Protein AF-A0A1V3TP11-F1 (afdb_monomer_lite)

Sequence (84 aa):
MFSADPKDKEKGEEVLKQIIRVDHTNLDALGLLAFNFFEKEDYKMAATTWGMMLKIMPEDSPRRAIIERSMQSALASMKEEDKK

pLDDT: mean 90.61, std 10.77, range [44.75, 97.88]

Foldseek 3Di:
DDDPDPVVLVVLLVVLVVVCVVPVQPLVSLQSNLVSCVVVLVLVSNLVSLVSNLVNDDPPDPCNVVSVVSSVVSVVSVVVVVVD

Structure (mmCIF, N/CA/C/O backbone):
data_AF-A0A1V3TP11-F1
#
_entry.id   AF-A0A1V3TP11-F1
#
loop_
_atom_site.group_PDB
_atom_site.id
_atom_site.type_symbol
_atom_site.label_atom_id
_atom_site.label_alt_id
_atom_site.label_comp_id
_atom_site.label_asym_id
_atom_site.label_entity_id
_atom_site.label_seq_id
_atom_site.pdbx_PDB_ins_code
_atom_site.Cartn_x
_atom_site.Cartn_y
_atom_site.Cartn_z
_atom_site.occupancy
_atom_site.B_iso_or_equiv
_atom_site.auth_seq_id
_atom_site.auth_comp_id
_atom_site.auth_asym_id
_atom_site.auth_atom_id
_atom_site.pdbx_PDB_model_num
ATOM 1 N N . MET A 1 1 ? 1.036 13.450 -10.879 1.00 44.75 1 MET A N 1
ATOM 2 C CA . MET A 1 1 ? -0.372 13.852 -11.076 1.00 44.75 1 MET A CA 1
ATOM 3 C C . MET A 1 1 ? -1.245 12.804 -10.405 1.00 44.75 1 MET A C 1
ATOM 5 O O . MET A 1 1 ? -1.471 11.762 -10.998 1.00 44.75 1 MET A O 1
ATOM 9 N N . PHE A 1 2 ? -1.650 13.028 -9.155 1.00 53.41 2 PHE A N 1
ATOM 10 C CA . PHE A 1 2 ? -2.700 12.230 -8.518 1.00 53.41 2 PHE A CA 1
ATOM 11 C C . PHE A 1 2 ? -4.012 12.967 -8.791 1.00 53.41 2 PHE A C 1
ATOM 13 O O . PHE A 1 2 ? -4.173 14.098 -8.338 1.00 53.41 2 PHE A O 1
ATOM 20 N N . SER A 1 3 ? -4.88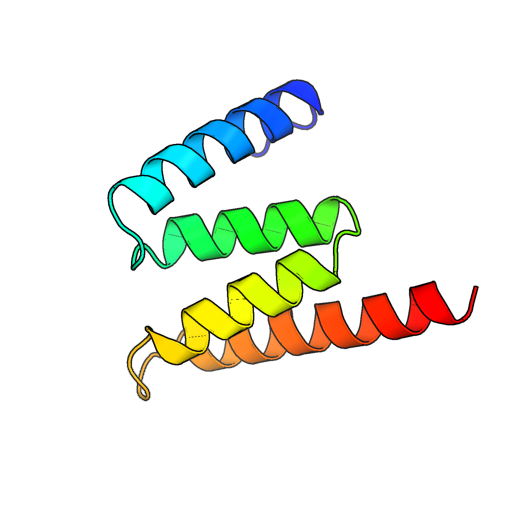2 12.400 -9.629 1.00 52.16 3 SER A N 1
ATOM 21 C CA . SER A 1 3 ? -6.213 12.972 -9.859 1.00 52.16 3 SER A CA 1
ATOM 22 C C . SER A 1 3 ? -7.041 12.822 -8.582 1.00 52.16 3 SER A C 1
ATOM 24 O O . SER A 1 3 ? -7.030 11.763 -7.954 1.00 52.16 3 SER A O 1
ATOM 26 N N . ALA A 1 4 ? -7.724 13.893 -8.178 1.00 60.09 4 ALA A N 1
ATOM 27 C CA . ALA A 1 4 ? -8.592 13.920 -7.002 1.00 60.09 4 ALA A CA 1
ATOM 28 C C . ALA A 1 4 ? -10.004 13.370 -7.289 1.00 60.09 4 ALA A C 1
ATOM 30 O O . ALA A 1 4 ? -10.828 13.334 -6.379 1.00 60.09 4 ALA A O 1
ATOM 31 N N . ASP A 1 5 ? -10.293 12.954 -8.530 1.00 72.25 5 ASP A N 1
ATOM 32 C CA . ASP A 1 5 ? -11.589 12.385 -8.902 1.00 72.25 5 ASP A CA 1
ATOM 33 C C . ASP A 1 5 ? -11.686 10.915 -8.437 1.00 72.25 5 ASP A C 1
ATOM 35 O O . ASP A 1 5 ? -10.878 10.078 -8.863 1.00 72.25 5 ASP A O 1
ATOM 39 N N . PRO A 1 6 ? -12.674 10.554 -7.595 1.00 67.62 6 PRO A N 1
ATOM 40 C CA . PRO A 1 6 ? -12.921 9.169 -7.194 1.00 67.62 6 PRO A CA 1
ATOM 41 C C . PRO A 1 6 ? -13.041 8.190 -8.373 1.00 67.62 6 PRO A C 1
ATOM 43 O O . PRO A 1 6 ? -12.579 7.053 -8.274 1.00 67.62 6 PRO A O 1
ATOM 46 N N . LYS A 1 7 ? -13.581 8.632 -9.518 1.00 74.44 7 LYS A N 1
ATOM 47 C CA . LYS A 1 7 ? -13.723 7.795 -10.723 1.00 74.44 7 LYS A CA 1
ATOM 48 C C . LYS A 1 7 ? -12.382 7.452 -11.361 1.00 74.44 7 LYS A C 1
ATOM 50 O O . LYS A 1 7 ? -12.236 6.381 -11.952 1.00 74.44 7 LYS A O 1
ATOM 55 N N . ASP A 1 8 ? -11.400 8.340 -11.251 1.00 76.50 8 ASP A N 1
ATOM 56 C CA . ASP A 1 8 ? -10.050 8.082 -11.750 1.00 76.50 8 ASP A CA 1
ATOM 57 C C . ASP A 1 8 ? -9.309 7.100 -10.838 1.00 76.50 8 ASP A C 1
ATOM 59 O O . ASP A 1 8 ? -8.568 6.248 -11.331 1.00 76.50 8 ASP A O 1
ATOM 63 N N . LYS A 1 9 ? -9.561 7.152 -9.522 1.00 77.38 9 LYS A N 1
ATOM 64 C CA . LYS A 1 9 ? -9.014 6.180 -8.561 1.00 77.38 9 LYS A CA 1
ATOM 65 C C . LYS A 1 9 ? -9.557 4.769 -8.797 1.00 77.38 9 LYS A C 1
ATOM 67 O O . LYS A 1 9 ? -8.787 3.813 -8.794 1.00 77.38 9 LYS A O 1
ATOM 72 N N . GLU A 1 10 ? -10.855 4.629 -9.065 1.00 83.56 10 GLU A N 1
ATOM 73 C CA . GLU A 1 10 ? -11.471 3.335 -9.403 1.00 83.56 10 GLU A CA 1
ATOM 74 C C . GLU A 1 10 ? -10.906 2.737 -10.696 1.00 83.56 10 GLU A C 1
ATOM 76 O O . GLU A 1 10 ? -10.520 1.568 -10.724 1.00 83.56 10 GLU A O 1
ATOM 81 N N . LYS A 1 11 ? -10.780 3.545 -11.755 1.00 86.62 11 LYS A N 1
ATOM 82 C CA . LYS A 1 11 ? -10.136 3.102 -13.002 1.00 86.62 11 LYS A CA 1
ATOM 83 C C . LYS A 1 11 ? -8.668 2.736 -12.785 1.00 86.62 11 LYS A C 1
ATOM 85 O O . LYS A 1 11 ? -8.199 1.751 -13.349 1.00 86.62 11 LYS A O 1
ATOM 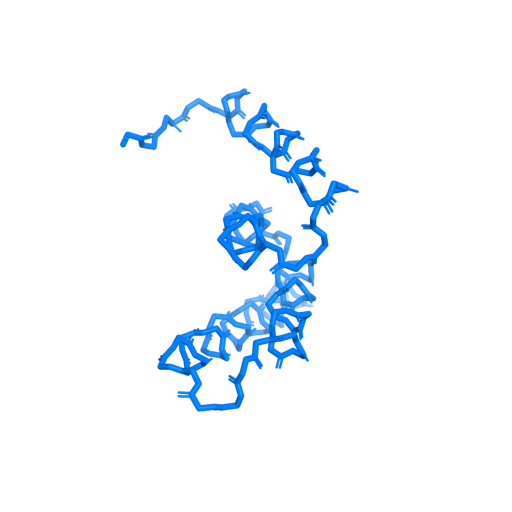90 N N . GLY A 1 12 ? -7.947 3.505 -11.969 1.00 88.44 12 GLY A N 1
ATOM 91 C CA . GLY A 1 12 ? -6.566 3.205 -11.597 1.00 88.44 12 GLY A CA 1
ATOM 92 C C . GLY A 1 12 ? -6.445 1.855 -10.893 1.00 88.44 12 GLY A C 1
ATOM 93 O O . GLY A 1 12 ? -5.586 1.052 -11.248 1.00 88.44 12 GLY A O 1
ATOM 94 N N . GLU A 1 13 ? -7.346 1.559 -9.958 1.00 91.88 13 GLU A N 1
ATOM 95 C CA . GLU A 1 13 ? -7.396 0.269 -9.270 1.00 91.88 13 GLU A CA 1
ATOM 96 C C . GLU A 1 13 ? -7.649 -0.905 -10.231 1.00 91.88 13 GLU A C 1
ATOM 98 O O . GLU A 1 13 ? -6.976 -1.933 -10.132 1.00 91.88 13 GLU A O 1
ATOM 103 N N . GLU A 1 14 ? -8.574 -0.754 -11.184 1.00 93.38 14 GLU A N 1
ATOM 104 C CA . GLU A 1 14 ? -8.844 -1.754 -12.230 1.00 93.38 14 GLU A CA 1
ATOM 105 C C . GLU A 1 14 ? -7.578 -2.048 -13.052 1.00 93.38 14 GLU A C 1
ATOM 107 O O . GLU A 1 14 ? -7.212 -3.210 -13.244 1.00 93.38 14 GLU A O 1
ATOM 112 N N . VAL A 1 15 ? -6.863 -1.002 -13.480 1.00 94.62 15 VAL A N 1
ATOM 113 C CA . VAL A 1 15 ? -5.605 -1.134 -14.234 1.00 94.62 15 VAL A CA 1
ATOM 114 C C . VAL A 1 15 ? -4.533 -1.839 -13.401 1.00 94.62 15 VAL A C 1
ATOM 116 O O . VAL A 1 15 ? -3.884 -2.762 -13.893 1.00 94.62 15 VAL A O 1
ATOM 119 N N . LEU A 1 16 ? -4.372 -1.470 -12.128 1.00 94.12 16 LEU A N 1
ATOM 120 C CA . LEU A 1 16 ? -3.422 -2.129 -11.225 1.00 94.12 16 LEU A CA 1
ATOM 121 C C . LEU A 1 16 ? -3.744 -3.618 -11.062 1.00 94.12 16 LEU A C 1
ATOM 123 O O . LEU A 1 16 ? -2.850 -4.459 -11.154 1.00 94.12 16 LEU A O 1
ATOM 127 N N . LYS A 1 17 ? -5.025 -3.964 -10.895 1.00 93.00 17 LYS A N 1
ATOM 128 C CA . LYS A 1 17 ? -5.483 -5.359 -10.825 1.00 93.00 17 LYS A CA 1
ATOM 129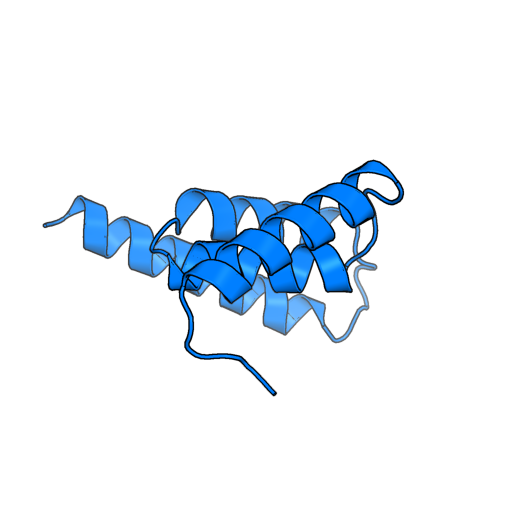 C C . LYS A 1 17 ? -5.188 -6.123 -12.116 1.00 93.00 17 LYS A C 1
ATOM 131 O O . LYS A 1 17 ? -4.798 -7.286 -12.043 1.00 93.00 17 LYS A O 1
ATOM 136 N N . GLN A 1 18 ? -5.344 -5.501 -13.284 1.00 95.38 18 GLN A N 1
ATOM 137 C CA . GLN A 1 18 ? -4.993 -6.121 -14.566 1.00 95.38 18 GLN A CA 1
ATOM 138 C C . GLN A 1 18 ? -3.488 -6.383 -14.682 1.00 95.38 18 GLN A C 1
ATOM 140 O O . GLN A 1 18 ? -3.105 -7.484 -15.071 1.00 95.38 18 GLN A O 1
ATOM 145 N N . ILE A 1 19 ? -2.644 -5.428 -14.279 1.00 95.31 19 ILE A N 1
ATOM 146 C CA . ILE A 1 19 ? -1.184 -5.610 -14.252 1.00 95.31 19 ILE A CA 1
ATOM 147 C C . ILE A 1 19 ? -0.816 -6.774 -13.331 1.00 95.31 19 ILE A C 1
ATOM 149 O O . ILE A 1 19 ? -0.100 -7.676 -13.750 1.00 95.31 19 ILE A O 1
ATOM 153 N N . ILE A 1 20 ? -1.366 -6.807 -12.114 1.00 94.50 20 ILE A N 1
ATOM 154 C CA . ILE A 1 20 ? -1.076 -7.859 -11.129 1.00 94.50 20 ILE A CA 1
ATOM 155 C C . ILE A 1 20 ? -1.550 -9.234 -11.610 1.00 94.50 20 ILE A C 1
ATOM 157 O O . ILE A 1 20 ? -0.924 -10.232 -11.278 1.00 94.50 20 ILE A O 1
ATOM 161 N N . ARG A 1 21 ? -2.635 -9.323 -12.391 1.00 94.31 21 ARG A N 1
ATOM 162 C CA . ARG A 1 21 ? -3.077 -10.593 -13.000 1.00 94.31 21 ARG A CA 1
ATOM 163 C C . ARG A 1 21 ? -2.075 -11.148 -14.011 1.00 94.31 21 ARG A C 1
ATOM 165 O O . ARG A 1 21 ? -2.031 -12.359 -14.191 1.00 94.31 21 ARG A O 1
ATOM 172 N N . VAL A 1 22 ? -1.331 -10.278 -14.689 1.00 96.12 22 VAL A N 1
ATOM 173 C CA . VAL A 1 22 ? -0.298 -10.671 -15.658 1.00 96.12 22 VAL A CA 1
ATOM 174 C C . VAL A 1 22 ? 1.032 -10.927 -14.950 1.00 96.12 22 VAL A C 1
ATOM 176 O O . VAL A 1 22 ? 1.716 -11.897 -15.261 1.00 96.12 22 VAL A O 1
ATOM 179 N N . ASP A 1 23 ? 1.376 -10.085 -13.978 1.00 93.88 23 ASP A N 1
ATOM 180 C CA . ASP A 1 23 ? 2.591 -10.177 -13.176 1.00 93.88 23 ASP A CA 1
ATOM 181 C C . ASP A 1 23 ? 2.262 -10.035 -11.684 1.00 93.88 23 ASP A C 1
ATOM 183 O O . ASP A 1 23 ? 2.208 -8.939 -11.119 1.00 93.88 23 ASP A O 1
ATOM 187 N N . HIS A 1 24 ? 2.089 -11.183 -11.026 1.00 90.88 24 HIS A N 1
ATOM 188 C CA . HIS A 1 24 ? 1.819 -11.267 -9.589 1.00 90.88 24 HIS A CA 1
ATOM 189 C C . HIS A 1 24 ? 2.989 -10.796 -8.709 1.00 90.88 24 HIS A C 1
ATOM 191 O O . HIS A 1 24 ? 2.825 -10.679 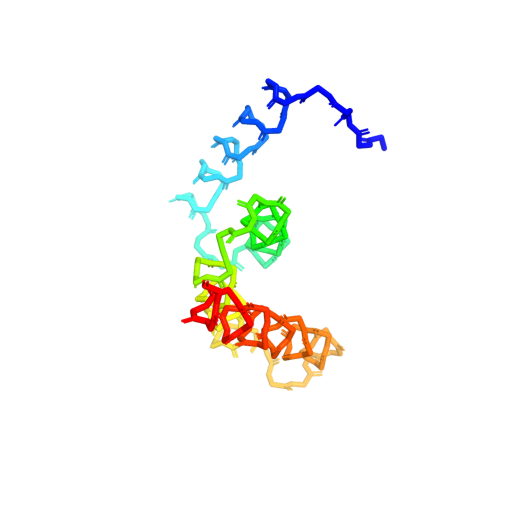-7.495 1.00 90.88 24 HIS A O 1
ATOM 197 N N . THR A 1 25 ? 4.160 -10.537 -9.294 1.00 93.75 25 THR A N 1
ATOM 198 C CA . THR A 1 25 ? 5.368 -10.095 -8.587 1.00 93.75 25 THR A CA 1
ATOM 199 C C . THR A 1 25 ? 5.685 -8.621 -8.806 1.00 93.75 25 THR A C 1
ATOM 201 O O . THR A 1 25 ? 6.671 -8.124 -8.259 1.00 93.75 25 THR A O 1
ATOM 204 N N . ASN A 1 26 ? 4.835 -7.894 -9.538 1.00 95.19 26 ASN A N 1
ATOM 205 C CA . ASN A 1 26 ? 5.022 -6.474 -9.797 1.00 95.19 26 ASN A CA 1
ATOM 206 C C . ASN A 1 26 ? 4.879 -5.64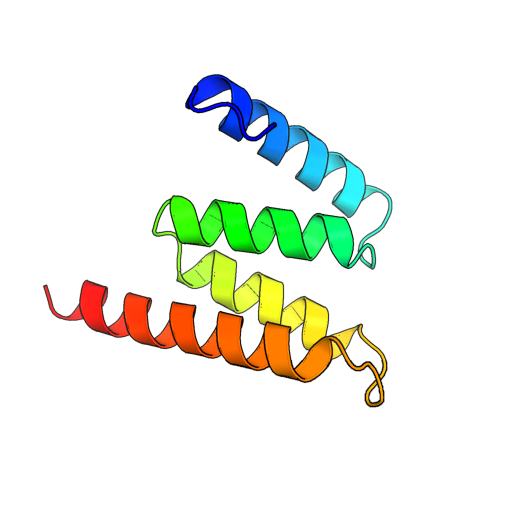9 -8.505 1.00 95.19 26 ASN A C 1
ATOM 208 O O . ASN A 1 26 ? 3.781 -5.248 -8.106 1.00 95.19 26 ASN A O 1
ATOM 212 N N . LEU A 1 27 ? 6.008 -5.396 -7.837 1.00 93.81 27 LEU A N 1
ATOM 213 C CA . LEU A 1 27 ? 6.049 -4.712 -6.543 1.00 93.81 27 LEU A CA 1
ATOM 214 C C . LEU A 1 27 ? 5.533 -3.268 -6.620 1.00 93.81 27 LEU A C 1
ATOM 216 O O . LEU A 1 27 ? 4.961 -2.784 -5.646 1.00 93.81 27 LEU A O 1
ATOM 220 N N . ASP A 1 28 ? 5.698 -2.585 -7.755 1.00 93.88 28 ASP A N 1
ATOM 221 C CA . ASP A 1 28 ? 5.203 -1.217 -7.922 1.00 93.88 28 ASP A CA 1
ATOM 222 C C . ASP A 1 28 ? 3.667 -1.203 -8.028 1.00 93.88 28 ASP A C 1
ATOM 224 O O . ASP A 1 28 ? 3.006 -0.422 -7.339 1.00 93.88 28 ASP A O 1
ATOM 228 N N . ALA A 1 29 ? 3.081 -2.117 -8.811 1.00 95.56 29 ALA A N 1
ATOM 229 C CA . ALA A 1 29 ? 1.629 -2.252 -8.922 1.00 95.56 29 ALA A CA 1
ATOM 230 C C . ALA A 1 29 ? 0.988 -2.696 -7.597 1.00 95.56 29 ALA A C 1
ATOM 232 O O . ALA A 1 29 ? -0.035 -2.144 -7.189 1.00 95.56 29 ALA A O 1
ATOM 233 N N . LEU A 1 30 ? 1.615 -3.644 -6.889 1.00 96.06 30 LEU A N 1
ATOM 234 C CA . LEU A 1 30 ? 1.187 -4.066 -5.552 1.00 96.06 30 LEU A CA 1
ATOM 235 C C . LEU A 1 30 ? 1.264 -2.913 -4.543 1.00 96.06 30 LEU A C 1
ATOM 237 O O . LEU A 1 30 ? 0.338 -2.731 -3.755 1.00 96.06 30 LEU A O 1
ATOM 241 N N . GLY A 1 31 ? 2.327 -2.106 -4.588 1.00 95.44 31 GLY A N 1
ATOM 242 C CA . GLY A 1 31 ? 2.496 -0.953 -3.705 1.00 95.44 31 GLY A CA 1
ATOM 243 C C . GLY A 1 31 ? 1.425 0.116 -3.920 1.00 95.44 31 GLY A C 1
ATOM 244 O O . GLY A 1 31 ? 0.830 0.594 -2.952 1.00 95.44 31 GLY A O 1
ATOM 245 N N . LEU A 1 32 ? 1.133 0.449 -5.180 1.00 95.38 32 LEU A N 1
ATOM 246 C CA . LEU A 1 32 ? 0.065 1.389 -5.532 1.00 95.38 32 LEU A CA 1
ATOM 247 C C . LEU A 1 32 ? -1.319 0.853 -5.150 1.00 95.38 32 LEU A C 1
ATOM 249 O O . LEU A 1 32 ? -2.148 1.611 -4.647 1.00 95.38 32 LEU A O 1
ATOM 253 N N . LEU A 1 33 ? -1.562 -0.448 -5.336 1.00 95.94 33 LEU A N 1
ATOM 254 C CA . LEU A 1 33 ? -2.823 -1.078 -4.950 1.00 95.94 33 LEU A CA 1
ATOM 255 C C . LEU A 1 33 ? -3.019 -1.049 -3.427 1.00 95.94 33 LEU A C 1
ATOM 257 O O . LEU A 1 33 ? -4.093 -0.678 -2.958 1.00 95.94 33 LEU A O 1
ATOM 261 N N . ALA A 1 34 ? -1.979 -1.384 -2.658 1.00 96.62 34 ALA A N 1
ATOM 262 C CA . ALA A 1 34 ? -2.010 -1.330 -1.198 1.00 96.62 34 ALA A CA 1
ATOM 263 C C . ALA A 1 34 ? -2.285 0.089 -0.684 1.00 96.62 34 ALA A C 1
ATOM 265 O O . ALA A 1 34 ? -3.087 0.276 0.229 1.00 96.62 34 ALA A O 1
ATOM 266 N N . PHE A 1 35 ? -1.655 1.090 -1.301 1.00 94.75 35 PHE A N 1
ATOM 267 C CA . PHE A 1 35 ? -1.892 2.491 -0.972 1.00 94.75 35 PHE A CA 1
ATOM 268 C C . PHE A 1 35 ? -3.333 2.915 -1.275 1.00 94.75 35 PHE A C 1
ATOM 270 O O . PHE A 1 35 ? -3.975 3.524 -0.426 1.00 94.75 35 PHE A O 1
ATOM 277 N N . ASN A 1 36 ? -3.876 2.537 -2.434 1.00 94.19 36 ASN A N 1
ATOM 278 C CA . ASN A 1 36 ? -5.272 2.816 -2.772 1.00 94.19 36 ASN A CA 1
ATOM 279 C C . ASN A 1 36 ? -6.253 2.152 -1.785 1.00 94.19 36 ASN A C 1
ATOM 281 O O . ASN A 1 36 ? -7.241 2.778 -1.415 1.00 94.19 36 ASN A O 1
ATOM 285 N N . PHE A 1 37 ? -5.978 0.930 -1.309 1.00 95.81 37 PHE A N 1
ATOM 286 C CA . PHE A 1 37 ? -6.776 0.322 -0.235 1.00 95.81 37 PHE A CA 1
ATOM 287 C C . PHE A 1 37 ? -6.693 1.123 1.066 1.00 95.81 37 PHE A C 1
ATOM 289 O O . PHE A 1 37 ? -7.721 1.394 1.678 1.00 95.81 37 PHE A O 1
ATOM 296 N N . PHE A 1 38 ? -5.495 1.565 1.453 1.00 95.44 38 PHE A N 1
ATOM 297 C CA . PHE A 1 38 ? -5.303 2.379 2.653 1.00 95.44 38 PHE A CA 1
ATOM 298 C C . PHE A 1 38 ? -6.059 3.715 2.577 1.00 95.44 38 PHE A C 1
ATOM 300 O O . PHE A 1 38 ? -6.709 4.104 3.541 1.00 95.44 38 PHE A O 1
ATOM 307 N N . GLU A 1 39 ? -6.026 4.402 1.430 1.00 92.75 39 GLU A N 1
ATOM 308 C CA . GLU A 1 39 ? -6.779 5.650 1.216 1.00 92.75 39 GLU A CA 1
ATOM 309 C C . GLU A 1 39 ? -8.301 5.461 1.282 1.00 92.75 39 GLU A C 1
ATOM 311 O O . GLU A 1 39 ? -9.020 6.410 1.584 1.00 92.75 39 GLU A O 1
ATOM 316 N N . LYS A 1 40 ? -8.790 4.256 0.977 1.00 92.88 40 LYS A N 1
ATOM 317 C CA . LYS A 1 40 ? -10.209 3.881 1.064 1.00 92.88 40 LYS A CA 1
ATOM 318 C C . LYS A 1 40 ? -10.600 3.344 2.444 1.00 92.88 40 LYS A C 1
ATOM 320 O O . LYS A 1 40 ? -11.698 2.818 2.581 1.00 92.88 40 LYS A O 1
ATOM 325 N N . GLU A 1 41 ? -9.700 3.439 3.424 1.00 95.00 41 GLU A N 1
ATOM 326 C CA . GLU A 1 41 ? -9.845 2.865 4.768 1.00 95.00 41 GLU A CA 1
ATOM 327 C C . GLU A 1 41 ? -9.995 1.329 4.769 1.00 95.00 41 GLU A C 1
ATOM 329 O O . GLU A 1 41 ? -10.267 0.719 5.794 1.00 95.00 41 GLU A O 1
ATOM 334 N N . ASP A 1 42 ? -9.706 0.656 3.647 1.00 96.12 42 ASP A N 1
ATOM 335 C CA . ASP A 1 42 ? -9.614 -0.806 3.583 1.00 96.12 42 ASP A CA 1
ATOM 336 C C . ASP A 1 42 ? -8.243 -1.264 4.107 1.00 96.12 42 ASP A C 1
ATOM 338 O O . ASP A 1 42 ? -7.373 -1.791 3.396 1.00 96.12 42 ASP A O 1
ATOM 342 N N . TYR A 1 43 ? -8.020 -1.013 5.396 1.00 96.81 43 TYR A N 1
ATOM 343 C CA . TYR A 1 43 ? -6.753 -1.281 6.068 1.00 96.81 43 TYR A CA 1
ATOM 344 C C . TYR A 1 43 ? -6.395 -2.769 6.055 1.00 96.81 43 TYR A C 1
ATOM 346 O O . TYR A 1 43 ? -5.217 -3.133 5.987 1.00 96.81 43 TYR A O 1
ATOM 354 N N . LYS A 1 44 ? -7.404 -3.646 6.057 1.00 96.38 44 LYS A N 1
ATOM 355 C CA . LYS A 1 44 ? -7.219 -5.096 5.967 1.00 96.38 44 LYS A CA 1
ATOM 356 C C . LYS A 1 44 ? -6.597 -5.493 4.628 1.00 96.38 44 LYS A C 1
ATOM 358 O O . LYS A 1 44 ? -5.608 -6.240 4.613 1.00 96.38 44 LYS A O 1
ATOM 363 N N . MET A 1 45 ? -7.140 -5.008 3.510 1.00 96.81 45 MET A N 1
ATOM 364 C CA . MET A 1 45 ? -6.585 -5.302 2.186 1.00 96.81 45 MET A CA 1
ATOM 365 C C . MET A 1 45 ? -5.230 -4.623 1.972 1.00 96.81 45 MET A C 1
ATOM 367 O O . MET A 1 45 ? -4.330 -5.238 1.389 1.00 96.81 45 MET A O 1
ATOM 371 N N . ALA A 1 46 ? -5.032 -3.418 2.512 1.00 97.88 46 ALA A N 1
ATOM 372 C CA . ALA A 1 46 ? -3.742 -2.731 2.486 1.00 97.88 46 ALA A CA 1
ATOM 373 C C . ALA A 1 46 ? -2.643 -3.547 3.194 1.00 97.88 46 ALA A C 1
ATOM 375 O O . ALA A 1 46 ? -1.629 -3.893 2.578 1.00 97.88 46 ALA A O 1
ATOM 376 N N . ALA A 1 47 ? -2.872 -3.946 4.453 1.00 97.62 47 ALA A N 1
ATOM 377 C CA . ALA A 1 47 ? -1.929 -4.758 5.228 1.00 97.62 47 ALA A CA 1
ATOM 378 C C . ALA A 1 47 ? -1.635 -6.106 4.556 1.00 97.62 47 ALA A C 1
ATOM 380 O O . ALA A 1 47 ? -0.480 -6.534 4.499 1.00 97.62 47 ALA A O 1
ATOM 381 N N . THR A 1 48 ? -2.662 -6.756 4.001 1.00 97.00 48 THR A N 1
ATOM 382 C CA . THR A 1 48 ? -2.504 -8.021 3.268 1.00 97.00 48 THR A CA 1
ATOM 383 C C . THR A 1 48 ? -1.608 -7.843 2.041 1.00 97.00 48 THR A C 1
ATOM 385 O O . THR A 1 48 ? -0.707 -8.652 1.812 1.00 97.00 48 THR A O 1
ATOM 388 N N . THR A 1 49 ? -1.808 -6.768 1.276 1.00 97.31 49 THR A N 1
ATOM 389 C CA . THR A 1 49 ? -1.043 -6.500 0.052 1.00 97.31 49 THR A CA 1
ATOM 390 C C . THR A 1 49 ? 0.425 -6.204 0.355 1.00 97.31 49 THR A C 1
ATOM 392 O O . THR A 1 49 ? 1.305 -6.820 -0.249 1.00 97.31 49 THR A O 1
ATOM 395 N N . TRP A 1 50 ? 0.717 -5.368 1.355 1.00 97.88 50 TRP A N 1
ATOM 396 C CA . TRP A 1 50 ? 2.095 -5.153 1.812 1.00 97.88 50 TRP A CA 1
ATOM 397 C C . TRP A 1 50 ? 2.737 -6.429 2.371 1.00 97.88 50 TRP A C 1
ATOM 399 O O . TRP A 1 50 ? 3.899 -6.711 2.078 1.00 97.88 50 TRP A O 1
ATOM 409 N N . GLY A 1 51 ? 1.977 -7.258 3.091 1.00 96.62 51 GLY A N 1
ATOM 410 C CA . GLY A 1 51 ? 2.441 -8.567 3.548 1.00 96.62 51 GLY A CA 1
ATOM 411 C C . GLY A 1 51 ? 2.837 -9.504 2.400 1.00 96.62 51 GLY A C 1
ATOM 412 O O . GLY A 1 51 ? 3.832 -10.217 2.514 1.00 96.62 51 GLY A O 1
ATOM 413 N N . MET A 1 52 ? 2.111 -9.490 1.276 1.00 95.56 52 MET A N 1
ATOM 414 C CA . MET A 1 52 ? 2.501 -10.236 0.070 1.00 95.56 52 MET A CA 1
ATOM 415 C C . MET A 1 52 ? 3.795 -9.692 -0.538 1.00 95.56 52 MET A C 1
ATOM 417 O O . MET A 1 52 ? 4.687 -10.474 -0.863 1.00 95.56 52 MET A O 1
ATOM 421 N N . MET A 1 53 ? 3.938 -8.367 -0.627 1.00 96.44 53 MET A N 1
ATOM 422 C CA . MET A 1 53 ? 5.164 -7.742 -1.133 1.00 96.44 53 MET A CA 1
ATOM 423 C C . MET A 1 53 ? 6.393 -8.170 -0.325 1.00 96.44 53 MET A C 1
ATOM 425 O O . MET A 1 53 ? 7.412 -8.510 -0.916 1.00 96.44 53 MET A O 1
ATOM 429 N N . LEU A 1 54 ? 6.293 -8.235 1.007 1.00 96.12 54 LEU A N 1
ATOM 430 C CA . LEU A 1 54 ? 7.396 -8.666 1.880 1.00 96.12 54 LEU A CA 1
ATOM 431 C C . LEU A 1 54 ? 7.797 -10.135 1.710 1.00 96.12 54 LEU A C 1
ATOM 433 O O . LEU A 1 54 ? 8.911 -10.493 2.090 1.00 96.12 54 LEU A O 1
ATOM 437 N N . LYS A 1 55 ? 6.907 -10.982 1.181 1.00 94.31 55 LYS A N 1
ATOM 438 C CA . LYS A 1 55 ? 7.208 -12.391 0.877 1.00 94.31 55 LYS A CA 1
ATOM 439 C C . LYS A 1 55 ? 7.917 -12.567 -0.464 1.00 94.31 55 LYS A C 1
ATOM 441 O O . LYS A 1 55 ? 8.628 -13.547 -0.636 1.00 94.31 55 LYS A O 1
ATOM 446 N N . ILE A 1 56 ? 7.671 -11.664 -1.413 1.00 93.56 56 ILE A N 1
ATOM 447 C CA . ILE A 1 56 ? 8.192 -11.741 -2.787 1.00 93.56 56 ILE A CA 1
ATOM 448 C C . ILE A 1 56 ? 9.494 -10.943 -2.927 1.00 93.56 56 ILE A C 1
ATOM 450 O O . ILE A 1 56 ? 10.378 -11.307 -3.697 1.00 93.56 56 ILE A O 1
ATOM 454 N N . MET A 1 57 ? 9.602 -9.830 -2.204 1.00 93.25 57 MET A N 1
ATOM 455 C CA . MET A 1 57 ? 10.738 -8.919 -2.267 1.00 93.25 57 MET A CA 1
ATOM 456 C C . MET A 1 57 ? 12.023 -9.578 -1.730 1.00 93.25 57 MET A C 1
ATOM 458 O O . MET A 1 57 ? 11.957 -10.271 -0.713 1.00 93.25 57 MET A O 1
ATOM 462 N N . PRO A 1 58 ? 13.193 -9.303 -2.342 1.00 92.88 58 PRO A N 1
ATOM 463 C CA . PRO A 1 58 ? 14.485 -9.711 -1.793 1.00 92.88 58 PRO A CA 1
ATOM 464 C C . PRO A 1 58 ? 14.679 -9.229 -0.350 1.00 92.88 58 PRO A C 1
ATOM 466 O O . PRO A 1 58 ? 14.293 -8.107 -0.007 1.0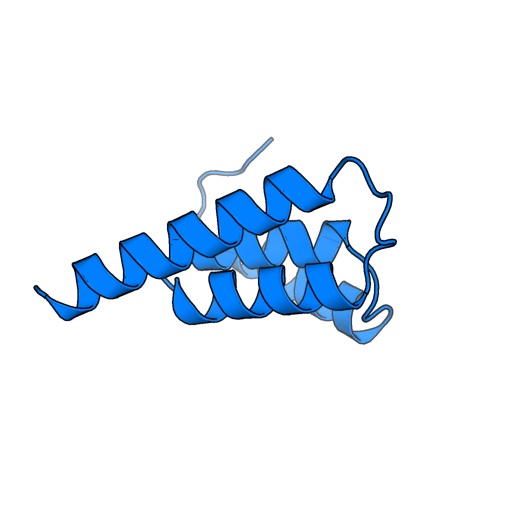0 92.88 58 PRO A O 1
ATOM 469 N N . GLU A 1 59 ? 15.289 -10.061 0.494 1.00 89.69 59 GLU A N 1
ATOM 470 C CA . GLU A 1 59 ? 15.492 -9.748 1.917 1.00 89.69 59 GLU A CA 1
ATOM 471 C C . GLU A 1 59 ? 16.375 -8.512 2.138 1.00 89.69 59 GLU A C 1
ATOM 473 O O . GLU A 1 59 ? 16.147 -7.752 3.076 1.00 89.69 59 GLU A O 1
ATOM 478 N N . ASP A 1 60 ? 17.332 -8.274 1.243 1.00 92.38 60 ASP A N 1
ATOM 479 C CA . ASP A 1 60 ? 18.264 -7.144 1.255 1.00 92.38 60 ASP A CA 1
ATOM 480 C C . ASP A 1 60 ? 17.702 -5.878 0.586 1.00 92.38 60 ASP A C 1
ATOM 482 O O . ASP A 1 60 ? 18.391 -4.859 0.484 1.00 92.38 60 ASP A O 1
ATOM 486 N N . SER A 1 61 ? 16.443 -5.908 0.135 1.00 92.25 61 SER A N 1
ATOM 487 C CA . SER A 1 61 ? 15.851 -4.772 -0.558 1.00 92.25 61 SER A CA 1
ATOM 488 C C . SER A 1 61 ? 15.737 -3.550 0.364 1.00 92.25 61 SER A C 1
ATOM 490 O O . SER A 1 61 ? 15.076 -3.613 1.406 1.00 92.25 61 SER A O 1
ATOM 492 N N . PRO A 1 62 ? 16.242 -2.372 -0.048 1.00 90.88 62 PRO A N 1
ATOM 493 C CA . PRO A 1 62 ? 16.143 -1.153 0.757 1.00 90.88 62 PRO A CA 1
ATOM 494 C C . PRO A 1 62 ? 14.693 -0.674 0.930 1.00 90.88 62 PRO A C 1
ATOM 496 O O . PRO A 1 62 ? 14.392 0.107 1.832 1.00 90.88 62 PRO A O 1
ATOM 499 N N . ARG A 1 63 ? 13.769 -1.140 0.078 1.00 90.69 63 ARG A N 1
ATOM 500 C CA . ARG A 1 63 ? 12.341 -0.800 0.159 1.00 90.69 63 ARG A CA 1
ATOM 501 C C . ARG A 1 63 ? 11.621 -1.562 1.271 1.00 90.69 63 ARG A C 1
ATOM 503 O O . ARG A 1 63 ? 10.545 -1.135 1.687 1.00 90.69 63 ARG A O 1
ATOM 510 N N . ARG A 1 64 ? 12.201 -2.656 1.772 1.00 94.94 64 ARG A N 1
ATOM 511 C CA . ARG A 1 64 ? 11.551 -3.575 2.708 1.00 94.94 64 ARG A CA 1
ATOM 512 C C . ARG A 1 64 ? 11.096 -2.877 3.992 1.00 94.94 64 ARG A C 1
ATOM 514 O O . ARG A 1 64 ? 9.933 -2.998 4.367 1.00 94.94 64 ARG A O 1
ATOM 521 N N . ALA A 1 65 ? 11.960 -2.049 4.583 1.00 95.25 65 ALA A N 1
ATOM 522 C CA . ALA A 1 65 ? 11.648 -1.289 5.797 1.00 95.25 65 ALA A CA 1
ATOM 523 C C . ALA A 1 65 ? 10.451 -0.333 5.622 1.00 95.25 65 ALA A C 1
ATOM 525 O O . ALA A 1 65 ? 9.654 -0.144 6.541 1.00 95.25 65 ALA A O 1
ATOM 526 N N . ILE A 1 66 ? 10.301 0.260 4.432 1.00 95.19 66 ILE A N 1
ATOM 527 C CA . ILE A 1 66 ? 9.175 1.152 4.129 1.00 95.19 66 ILE A CA 1
ATOM 528 C C . ILE A 1 66 ? 7.878 0.342 4.063 1.00 95.19 66 ILE A C 1
ATOM 530 O O . ILE A 1 66 ? 6.890 0.736 4.675 1.00 95.19 66 ILE A O 1
ATOM 534 N N . ILE A 1 67 ? 7.892 -0.810 3.387 1.00 96.56 67 ILE A N 1
ATOM 535 C CA . ILE A 1 67 ? 6.719 -1.688 3.270 1.00 96.56 67 ILE A CA 1
ATOM 536 C C . ILE A 1 67 ? 6.299 -2.255 4.631 1.00 96.56 67 ILE A C 1
ATOM 538 O O . ILE A 1 67 ? 5.108 -2.271 4.942 1.00 96.56 67 ILE A O 1
ATOM 542 N N . GLU A 1 68 ? 7.255 -2.661 5.470 1.00 96.69 68 GLU A N 1
ATOM 543 C CA . GLU A 1 68 ? 6.983 -3.102 6.845 1.00 96.69 68 GLU A CA 1
ATOM 544 C C . GLU A 1 68 ? 6.303 -1.995 7.652 1.00 96.69 68 GLU A C 1
ATOM 546 O O . GLU A 1 68 ? 5.275 -2.233 8.287 1.00 96.69 68 GLU A O 1
ATOM 551 N N . ARG A 1 69 ? 6.815 -0.761 7.577 1.00 96.94 69 ARG A N 1
ATOM 552 C CA . ARG A 1 69 ? 6.205 0.383 8.260 1.00 96.94 69 ARG A CA 1
ATOM 553 C C . ARG A 1 69 ? 4.792 0.666 7.755 1.00 96.94 69 ARG A C 1
ATOM 555 O O . ARG A 1 69 ? 3.902 0.862 8.576 1.00 96.94 69 ARG A O 1
ATOM 562 N N . SER A 1 70 ? 4.573 0.658 6.441 1.00 96.75 70 SER A N 1
ATOM 563 C CA . SER A 1 70 ? 3.245 0.857 5.851 1.00 96.75 70 SER A CA 1
ATOM 564 C C . SER A 1 70 ? 2.250 -0.214 6.308 1.00 96.75 70 SER A C 1
ATOM 566 O O . SER A 1 70 ? 1.141 0.119 6.726 1.00 96.75 70 SER A O 1
ATOM 568 N N . MET A 1 71 ? 2.665 -1.485 6.338 1.00 97.44 71 MET A N 1
ATOM 569 C CA . MET A 1 71 ? 1.857 -2.583 6.878 1.00 97.44 71 MET A CA 1
ATOM 570 C C . MET A 1 71 ? 1.489 -2.358 8.345 1.00 97.44 71 MET A C 1
ATOM 572 O O . MET A 1 71 ? 0.325 -2.514 8.711 1.00 97.44 71 MET A O 1
ATOM 576 N N . GLN A 1 72 ? 2.452 -1.960 9.180 1.00 97.56 72 GLN A N 1
ATOM 577 C CA . GLN A 1 72 ? 2.182 -1.658 10.587 1.00 97.56 72 GLN A CA 1
ATOM 578 C C . GLN A 1 72 ? 1.217 -0.479 10.748 1.00 97.56 72 GLN A C 1
ATOM 580 O O . GLN A 1 72 ? 0.336 -0.537 11.604 1.00 97.56 72 GLN A O 1
ATOM 585 N N . SER A 1 73 ? 1.328 0.554 9.908 1.00 97.25 73 SER A N 1
ATOM 586 C CA . SER A 1 73 ? 0.380 1.671 9.895 1.00 97.25 73 SER A CA 1
ATOM 587 C C . SER A 1 73 ? -1.044 1.216 9.566 1.00 97.25 73 SER A C 1
ATOM 589 O O . SER A 1 73 ? -1.948 1.560 10.318 1.00 97.25 73 SER A O 1
ATOM 591 N N . ALA A 1 74 ? -1.257 0.383 8.538 1.00 97.06 74 ALA A N 1
ATOM 592 C CA . ALA A 1 74 ? -2.587 -0.188 8.275 1.00 97.06 74 ALA A CA 1
ATOM 593 C C . ALA A 1 74 ? -3.115 -1.012 9.450 1.00 97.06 74 ALA A C 1
ATOM 595 O O . ALA A 1 74 ? -4.264 -0.851 9.846 1.00 97.06 74 ALA A O 1
ATOM 596 N N . LEU A 1 75 ? -2.290 -1.880 10.039 1.00 96.56 75 LEU A N 1
ATOM 597 C CA . LEU A 1 75 ? -2.715 -2.694 11.179 1.00 96.56 75 LEU A CA 1
ATOM 598 C C . LEU A 1 75 ? -3.074 -1.845 12.406 1.00 96.56 75 LEU A C 1
ATOM 600 O O . LEU A 1 75 ? -3.956 -2.230 13.172 1.00 96.56 75 LEU A O 1
ATOM 604 N N . ALA A 1 76 ? -2.393 -0.716 12.612 1.00 96.88 76 ALA A N 1
ATOM 605 C CA . ALA A 1 76 ? -2.731 0.235 13.662 1.00 96.88 76 ALA A CA 1
ATOM 606 C C . ALA A 1 76 ? -4.075 0.921 13.375 1.00 96.88 76 ALA A C 1
ATOM 608 O O . ALA A 1 76 ? -4.948 0.887 14.238 1.00 96.88 76 ALA A O 1
ATOM 609 N N . SER A 1 77 ? -4.271 1.445 12.162 1.00 95.50 77 SER A N 1
ATOM 610 C CA . SER A 1 77 ? -5.525 2.090 11.749 1.00 95.50 77 SER A CA 1
ATOM 611 C C . SER A 1 77 ? -6.724 1.139 11.814 1.00 95.50 77 SER A C 1
ATOM 613 O O . SER A 1 77 ? -7.762 1.511 12.349 1.00 95.50 77 SER A O 1
ATOM 615 N N . MET A 1 78 ? -6.557 -0.122 11.400 1.00 94.31 78 MET A N 1
ATOM 616 C CA . MET A 1 78 ? -7.590 -1.161 11.515 1.00 94.31 78 MET A CA 1
ATOM 617 C C . MET A 1 78 ? -8.031 -1.370 12.973 1.00 94.31 78 MET A C 1
ATOM 619 O O . MET A 1 78 ? -9.216 -1.437 13.272 1.00 94.31 78 MET A O 1
ATOM 623 N N . LYS A 1 79 ? -7.077 -1.408 13.916 1.00 92.56 79 LYS A N 1
ATOM 624 C CA . LYS A 1 79 ? -7.384 -1.539 15.352 1.00 92.56 79 LYS A CA 1
ATOM 625 C C . LYS A 1 79 ? -8.056 -0.301 15.942 1.00 92.56 79 LYS A C 1
ATOM 627 O O . LYS A 1 79 ? -8.664 -0.406 17.005 1.00 92.56 79 LYS A O 1
ATOM 632 N N . GLU A 1 80 ? -7.847 0.873 15.357 1.00 91.12 80 GLU A N 1
ATOM 633 C CA . GLU A 1 80 ? -8.522 2.105 15.770 1.00 91.12 80 GLU A CA 1
ATOM 634 C C . GLU A 1 80 ? -9.955 2.156 15.237 1.00 91.12 80 GLU A C 1
ATOM 636 O O . GLU A 1 80 ? -10.840 2.619 15.952 1.00 91.12 80 GLU A O 1
ATOM 641 N N . GLU A 1 81 ? -10.187 1.644 14.028 1.00 86.19 81 GLU A N 1
ATOM 642 C CA . GLU A 1 81 ? -11.517 1.494 13.435 1.00 86.19 81 GLU A CA 1
ATOM 643 C C . GLU A 1 81 ? -12.376 0.488 14.211 1.00 86.19 81 GLU A C 1
ATOM 645 O O . GLU A 1 81 ? -13.489 0.828 14.594 1.00 86.19 81 GLU A O 1
ATOM 650 N N . ASP A 1 82 ? -11.825 -0.680 14.566 1.00 83.06 82 ASP A N 1
ATOM 651 C CA . ASP A 1 82 ? -12.523 -1.722 15.344 1.00 83.06 82 ASP A CA 1
ATOM 652 C C . ASP A 1 82 ? -12.981 -1.259 16.746 1.00 83.06 82 ASP A C 1
ATOM 654 O O . ASP A 1 82 ? -13.778 -1.930 17.403 1.00 83.06 82 ASP A O 1
ATOM 658 N N . LYS A 1 83 ? -12.428 -0.150 17.255 1.00 81.19 83 LYS A N 1
ATOM 659 C CA . LYS A 1 83 ? -12.748 0.410 18.580 1.00 81.19 83 LYS A CA 1
ATOM 660 C C . LYS A 1 83 ? -13.811 1.510 18.545 1.00 81.19 83 LYS A C 1
ATOM 662 O O . LYS A 1 83 ? -14.186 1.979 19.622 1.00 81.19 83 LYS A O 1
ATOM 667 N N . LYS A 1 84 ? -14.211 1.972 17.359 1.00 66.81 84 LYS A N 1
ATOM 668 C CA . LYS A 1 84 ? -15.271 2.973 17.179 1.00 66.81 84 LYS A CA 1
ATOM 669 C C . LYS A 1 84 ? -16.645 2.314 17.213 1.00 66.81 84 LYS A C 1
ATOM 671 O O . LYS A 1 84 ? -17.565 2.984 17.730 1.00 66.81 84 LYS A O 1
#

Radius of gyration: 13.2 Å; chains: 1; bounding box: 34×26×34 Å

Secondary structure (DSSP, 8-state):
-----HHHHHHHHHHHHHHHHH-TT-HHHHHHHHHHHHHTT-HHHHHHHHHHHHHHS-TT-TTHHHHHHHHHHHHHHHHHHTT-